Protein AF-B5D311-F1 (afdb_monomer_lite)

InterPro domains:
  IPR024269 Protein of unknown function DUF3791 [PF12668] (11-56)

Structure (mmCIF, N/CA/C/O backbone):
data_AF-B5D311-F1
#
_entry.id   AF-B5D311-F1
#
loop_
_atom_site.group_PDB
_atom_site.id
_atom_site.type_symbol
_atom_site.label_atom_id
_atom_site.label_alt_id
_atom_site.label_comp_id
_atom_site.label_asym_id
_atom_site.label_entity_id
_atom_site.label_seq_id
_atom_site.pdbx_PDB_ins_code
_atom_site.Cartn_x
_atom_site.Cartn_y
_atom_site.Cartn_z
_atom_site.occupancy
_atom_site.B_iso_or_equiv
_atom_site.auth_seq_id
_atom_site.auth_comp_id
_atom_site.auth_asym_id
_atom_site.auth_atom_id
_atom_site.pdbx_PDB_model_num
ATOM 1 N N . MET A 1 1 ? 18.784 0.287 -6.859 1.00 58.50 1 MET A N 1
ATOM 2 C CA . MET A 1 1 ? 18.239 -0.846 -6.070 1.00 58.50 1 MET A CA 1
ATOM 3 C C . MET A 1 1 ? 17.625 -0.349 -4.770 1.00 58.50 1 MET A C 1
ATOM 5 O O . MET A 1 1 ? 16.425 -0.507 -4.646 1.00 58.50 1 MET A O 1
ATOM 9 N N . LYS A 1 2 ? 18.372 0.333 -3.882 1.00 66.31 2 LYS A N 1
ATOM 10 C CA . LYS A 1 2 ? 17.802 0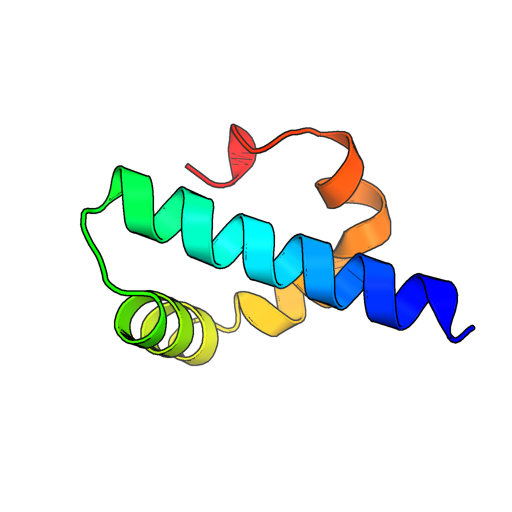.950 -2.663 1.00 66.31 2 LYS A CA 1
ATOM 11 C C . LYS A 1 2 ? 16.657 1.937 -2.923 1.00 66.31 2 LYS A C 1
ATOM 13 O O . LYS A 1 2 ? 15.697 1.944 -2.170 1.00 66.31 2 LYS A O 1
ATOM 18 N N . ASP A 1 3 ? 16.747 2.725 -3.993 1.00 85.38 3 ASP A N 1
ATOM 19 C CA . ASP A 1 3 ? 15.729 3.746 -4.282 1.00 85.38 3 ASP A CA 1
ATOM 20 C C . ASP A 1 3 ? 14.374 3.120 -4.646 1.00 85.38 3 ASP A C 1
ATOM 22 O O . ASP A 1 3 ? 13.347 3.544 -4.137 1.00 85.38 3 ASP A O 1
ATOM 26 N N . LYS A 1 4 ? 14.377 2.017 -5.409 1.00 90.75 4 LYS A N 1
AT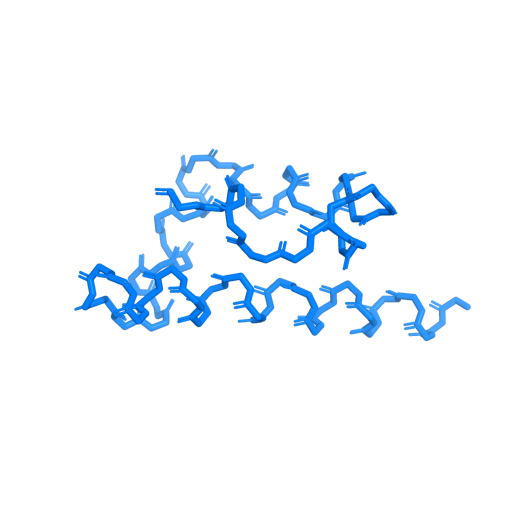OM 27 C CA . LYS A 1 4 ? 13.149 1.322 -5.821 1.00 90.75 4 LYS A CA 1
ATOM 28 C C . LYS A 1 4 ? 12.407 0.678 -4.647 1.00 90.75 4 LYS A C 1
ATOM 30 O O . LYS A 1 4 ? 11.188 0.754 -4.589 1.00 90.75 4 LYS A O 1
ATOM 35 N N . GLU A 1 5 ? 13.120 0.044 -3.717 1.00 94.12 5 GLU A N 1
ATOM 36 C CA . GLU A 1 5 ? 12.499 -0.526 -2.509 1.00 94.12 5 GLU A CA 1
ATOM 37 C C . GLU A 1 5 ? 11.853 0.570 -1.649 1.00 94.12 5 GLU A C 1
ATOM 39 O O . GLU A 1 5 ? 10.763 0.383 -1.110 1.00 94.12 5 GLU A O 1
ATOM 44 N N . LEU A 1 6 ? 12.500 1.737 -1.563 1.00 95.75 6 LEU A N 1
ATOM 45 C CA . LEU A 1 6 ? 11.965 2.890 -0.848 1.00 95.75 6 LEU A CA 1
ATOM 46 C C . LEU A 1 6 ? 10.732 3.476 -1.556 1.00 95.75 6 LEU A C 1
ATOM 48 O O . LEU A 1 6 ? 9.743 3.785 -0.894 1.00 95.75 6 LEU A O 1
ATOM 52 N N . ASP A 1 7 ? 10.759 3.569 -2.886 1.00 95.56 7 ASP A N 1
ATOM 53 C CA . ASP A 1 7 ? 9.624 4.031 -3.691 1.00 95.56 7 ASP A CA 1
ATOM 54 C C . ASP A 1 7 ? 8.410 3.100 -3.551 1.00 95.56 7 ASP A C 1
ATOM 56 O O . ASP A 1 7 ? 7.283 3.569 -3.374 1.00 95.56 7 ASP A O 1
ATOM 60 N N . ILE A 1 8 ? 8.638 1.781 -3.547 1.00 96.38 8 ILE A N 1
ATOM 61 C CA . ILE A 1 8 ? 7.599 0.780 -3.273 1.00 96.38 8 ILE A CA 1
ATOM 62 C C . ILE A 1 8 ? 7.032 0.989 -1.866 1.00 96.38 8 ILE A C 1
ATOM 64 O O . ILE A 1 8 ? 5.816 1.067 -1.703 1.00 96.38 8 ILE A O 1
ATOM 68 N N . ALA A 1 9 ? 7.880 1.150 -0.847 1.00 96.69 9 ALA A N 1
ATOM 69 C CA . ALA A 1 9 ? 7.421 1.373 0.524 1.00 96.69 9 ALA A CA 1
ATOM 70 C C . ALA A 1 9 ? 6.586 2.661 0.663 1.00 96.69 9 ALA A C 1
ATOM 72 O O . ALA A 1 9 ? 5.551 2.661 1.343 1.00 96.69 9 ALA A O 1
ATOM 73 N N . TYR A 1 10 ? 6.983 3.749 -0.008 1.00 96.25 10 TYR A N 1
ATOM 74 C CA . TYR A 1 10 ? 6.195 4.983 -0.049 1.00 96.25 10 TYR A CA 1
ATOM 75 C C . TYR A 1 10 ? 4.859 4.789 -0.759 1.00 96.25 10 TYR A C 1
ATOM 77 O O . TYR A 1 10 ? 3.837 5.274 -0.274 1.00 96.25 10 TYR A O 1
ATOM 85 N N . PHE A 1 11 ? 4.840 4.045 -1.864 1.00 96.25 11 PHE A N 1
ATOM 86 C CA . PHE A 1 11 ? 3.612 3.722 -2.582 1.00 96.25 11 PHE A CA 1
ATOM 87 C C . PHE A 1 11 ? 2.646 2.871 -1.746 1.00 96.25 11 PHE A C 1
ATOM 89 O O . PHE A 1 11 ? 1.455 3.182 -1.684 1.00 96.25 11 PHE A O 1
ATOM 96 N N . LEU A 1 12 ? 3.142 1.845 -1.050 1.00 97.38 12 LEU A N 1
ATOM 97 C CA . LEU A 1 12 ? 2.322 1.023 -0.158 1.00 97.38 12 LEU A CA 1
ATOM 98 C C . LEU A 1 12 ? 1.758 1.857 0.998 1.00 97.38 12 LEU A C 1
ATOM 100 O O . LEU A 1 12 ? 0.557 1.800 1.268 1.00 97.38 12 LEU A O 1
ATOM 104 N N . SER A 1 13 ? 2.593 2.698 1.618 1.00 97.25 13 SER A N 1
ATOM 105 C CA . SER A 1 13 ? 2.168 3.616 2.687 1.00 97.25 13 SER A CA 1
ATOM 106 C C . SER A 1 13 ? 1.086 4.578 2.197 1.00 97.25 13 SER A C 1
ATOM 108 O O . SER A 1 13 ? 0.071 4.781 2.861 1.00 97.25 13 SER A O 1
ATOM 110 N N . PHE A 1 14 ? 1.261 5.120 0.990 1.00 96.25 14 PHE A N 1
ATOM 111 C CA . PHE A 1 14 ? 0.270 5.967 0.342 1.00 96.25 14 PHE A CA 1
ATOM 112 C C . PHE A 1 14 ? -1.060 5.231 0.135 1.00 96.25 14 PHE A C 1
ATOM 114 O O . PHE A 1 14 ? -2.107 5.772 0.489 1.00 96.25 14 PHE A O 1
ATOM 121 N N . CYS A 1 15 ? -1.041 3.997 -0.377 1.00 97.19 15 CYS A N 1
ATOM 122 C CA . CYS A 1 15 ? -2.258 3.209 -0.584 1.00 97.19 15 CYS A CA 1
ATOM 123 C C . CYS A 1 15 ? -3.006 2.952 0.733 1.00 97.19 15 CYS A C 1
ATOM 125 O O . CYS A 1 15 ? -4.221 3.149 0.802 1.00 97.19 15 CYS A O 1
ATOM 127 N N . ILE A 1 16 ? -2.274 2.583 1.788 1.00 97.94 16 ILE A N 1
ATOM 128 C CA . ILE A 1 16 ? -2.828 2.358 3.128 1.00 97.94 16 ILE A CA 1
ATOM 129 C C . ILE A 1 16 ? -3.519 3.628 3.644 1.00 97.94 16 ILE A C 1
ATOM 131 O O . ILE A 1 16 ? -4.675 3.580 4.071 1.00 97.94 16 ILE A O 1
ATOM 135 N N . GLU A 1 17 ? -2.857 4.785 3.551 1.00 97.31 17 GLU A N 1
ATOM 136 C CA . GLU A 1 17 ? -3.436 6.051 4.006 1.00 97.31 17 GLU A CA 1
ATOM 137 C C . GLU A 1 17 ? -4.661 6.485 3.194 1.00 97.31 17 GLU A C 1
ATOM 139 O O . GLU A 1 17 ? -5.633 6.974 3.773 1.00 97.31 17 GLU A O 1
ATOM 144 N N . GLN A 1 18 ? -4.624 6.360 1.862 1.00 96.44 18 GLN A N 1
ATOM 145 C CA . GLN A 1 18 ? -5.746 6.772 1.009 1.00 96.44 18 GLN A CA 1
ATOM 146 C C . GLN A 1 18 ? -6.984 5.913 1.274 1.00 96.44 18 GLN A C 1
ATOM 148 O O . GLN A 1 18 ? -8.086 6.448 1.427 1.00 96.44 18 GLN A O 1
ATOM 153 N N . TYR A 1 19 ? -6.801 4.596 1.388 1.00 97.19 19 TYR A N 1
ATOM 154 C CA . TYR A 1 19 ? -7.888 3.676 1.702 1.00 97.19 19 TYR A CA 1
ATOM 155 C C . TYR A 1 19 ? -8.444 3.940 3.108 1.00 97.19 19 TYR A C 1
ATOM 157 O O . TYR A 1 19 ? -9.656 4.094 3.279 1.00 97.19 19 TYR A O 1
ATOM 165 N N . GLY A 1 20 ? -7.563 4.107 4.101 1.00 97.25 20 GLY A N 1
ATOM 166 C CA . GLY A 1 20 ? -7.949 4.448 5.472 1.00 97.25 20 GLY A CA 1
ATOM 167 C C . GLY A 1 20 ? -8.759 5.742 5.554 1.00 97.25 20 GLY A C 1
ATOM 168 O O . GLY A 1 20 ? -9.824 5.766 6.169 1.00 97.25 20 GLY A O 1
ATOM 169 N N . LYS A 1 21 ? -8.333 6.797 4.845 1.00 96.25 21 LYS A N 1
ATOM 170 C CA . LYS A 1 21 ? -9.064 8.076 4.770 1.00 96.25 21 LYS A CA 1
ATOM 171 C C . LYS A 1 21 ? -10.465 7.923 4.172 1.00 96.25 21 LYS A C 1
ATOM 173 O O . LYS A 1 21 ? -11.398 8.536 4.687 1.00 96.25 21 LYS A O 1
ATOM 178 N N . LYS A 1 22 ? -10.640 7.119 3.113 1.00 95.75 22 LYS A N 1
ATOM 179 C CA . LYS A 1 22 ? -11.959 6.912 2.482 1.00 95.75 22 LYS A CA 1
ATOM 180 C C . LYS A 1 22 ? -12.915 6.121 3.365 1.00 95.75 22 LYS A C 1
ATOM 182 O O . LYS A 1 22 ? -14.088 6.478 3.446 1.00 95.75 22 LYS A O 1
ATOM 187 N N . TYR A 1 23 ? -12.425 5.063 4.004 1.00 96.25 23 TYR A N 1
ATOM 188 C CA . TYR A 1 23 ? -13.256 4.130 4.769 1.00 96.25 23 TYR A CA 1
ATOM 189 C C . TYR A 1 23 ? -13.247 4.392 6.282 1.00 96.25 23 TYR A C 1
ATOM 191 O O . TYR A 1 23 ? -13.878 3.646 7.023 1.00 96.25 23 TYR A O 1
ATOM 199 N N . GLN A 1 24 ? -12.589 5.468 6.732 1.00 97.31 24 GLN A N 1
ATOM 200 C CA . GLN A 1 24 ? -12.458 5.855 8.145 1.00 97.31 24 GLN A CA 1
ATOM 201 C C . GLN A 1 24 ? -11.830 4.747 9.005 1.00 97.31 24 GLN A C 1
ATOM 203 O O . GLN A 1 24 ? -12.233 4.526 10.144 1.00 97.31 24 GLN A O 1
ATOM 208 N N . LEU A 1 25 ? -10.832 4.063 8.442 1.00 97.75 25 LEU A N 1
ATOM 209 C CA . LEU A 1 25 ? -10.066 3.006 9.101 1.00 97.75 25 LEU A CA 1
ATOM 210 C C . LEU A 1 25 ? -8.701 3.538 9.547 1.00 97.75 25 LEU A C 1
ATOM 212 O O . LEU A 1 25 ? -8.098 4.384 8.879 1.00 97.75 25 LEU A O 1
ATOM 216 N N . SER A 1 26 ? -8.194 3.012 10.658 1.00 97.75 26 SER A N 1
ATOM 217 C CA . SER A 1 26 ? -6.803 3.207 11.074 1.00 97.75 26 SER A CA 1
ATOM 218 C C . SER A 1 26 ? -5.830 2.477 10.139 1.00 97.75 26 SER A C 1
ATOM 220 O O . SER A 1 26 ? -6.204 1.532 9.444 1.00 97.75 26 SER A O 1
ATOM 222 N N . GLY A 1 27 ? -4.558 2.891 10.136 1.00 96.50 27 GLY A N 1
ATOM 223 C CA . GLY A 1 27 ? -3.524 2.227 9.334 1.00 96.50 27 GLY A CA 1
ATOM 224 C C . GLY A 1 27 ? -3.422 0.728 9.631 1.00 96.50 27 GLY A C 1
ATOM 225 O O . GLY A 1 27 ? -3.366 -0.070 8.702 1.00 96.50 27 GLY A O 1
ATOM 226 N N . ASP A 1 28 ? -3.506 0.343 10.906 1.00 97.75 28 ASP A N 1
ATOM 227 C CA . ASP A 1 28 ? -3.430 -1.058 11.339 1.00 97.75 28 ASP A CA 1
ATOM 228 C C . ASP A 1 28 ? -4.621 -1.895 10.842 1.00 97.75 28 ASP A C 1
ATOM 230 O O . ASP A 1 28 ? -4.455 -3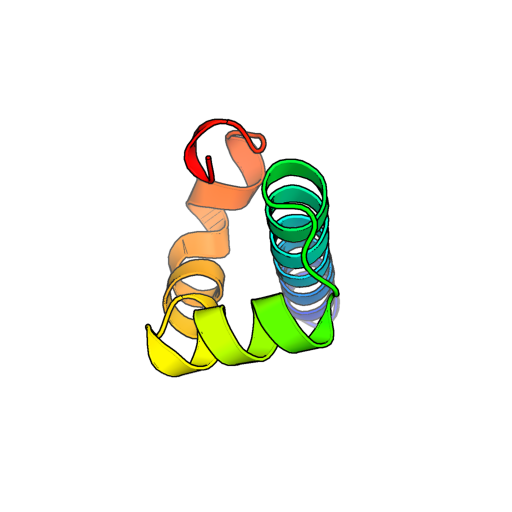.051 10.441 1.00 97.75 28 ASP A O 1
ATOM 234 N N . GLU A 1 29 ? -5.827 -1.315 10.820 1.00 98.44 29 GLU A N 1
ATOM 235 C CA . GLU A 1 29 ? -7.020 -1.969 10.268 1.00 98.44 29 GLU A CA 1
ATOM 236 C C . GLU A 1 29 ? -6.892 -2.185 8.757 1.00 98.44 29 GLU A C 1
ATOM 238 O O . GLU A 1 29 ? -7.231 -3.259 8.257 1.00 98.44 29 GLU A O 1
ATOM 243 N N . VAL A 1 30 ? -6.362 -1.196 8.032 1.00 98.38 30 VAL A N 1
ATOM 244 C CA . VAL A 1 30 ? -6.134 -1.306 6.585 1.00 98.38 30 VAL A CA 1
ATOM 245 C C . VAL A 1 30 ? -5.037 -2.318 6.274 1.00 98.38 30 VAL A C 1
ATOM 247 O O . VAL A 1 30 ? -5.230 -3.146 5.391 1.00 98.38 30 VAL A O 1
ATOM 250 N N . VAL A 1 31 ? -3.926 -2.314 7.015 1.00 97.88 31 VAL A N 1
ATOM 251 C CA . VAL A 1 31 ? -2.858 -3.316 6.860 1.00 97.88 31 VAL A CA 1
ATOM 252 C C . VAL A 1 31 ? -3.404 -4.720 7.109 1.00 97.88 31 VAL A C 1
ATOM 254 O O . VAL A 1 31 ? -3.194 -5.601 6.283 1.00 97.88 31 VAL A O 1
ATOM 257 N N . SER A 1 32 ? -4.178 -4.918 8.181 1.00 98.12 32 SER A N 1
ATOM 258 C CA . SER A 1 32 ? -4.803 -6.215 8.489 1.00 98.12 32 SER A CA 1
ATOM 259 C C . SER A 1 32 ? -5.764 -6.681 7.388 1.00 98.12 32 SER A C 1
ATOM 261 O O . SER A 1 32 ? -5.866 -7.875 7.104 1.00 98.12 32 SER A O 1
ATOM 263 N N . LEU A 1 33 ? -6.492 -5.746 6.771 1.00 98.12 33 LEU A N 1
ATOM 264 C CA . LEU A 1 33 ? -7.386 -6.023 5.649 1.00 98.12 33 LEU A CA 1
ATOM 265 C C . LEU A 1 33 ? -6.600 -6.379 4.383 1.00 98.12 33 LEU A C 1
ATOM 267 O O . LEU A 1 33 ? -6.928 -7.352 3.709 1.00 98.12 33 LEU A O 1
ATOM 271 N N . PHE A 1 34 ? -5.576 -5.593 4.062 1.00 97.94 34 PHE A N 1
ATOM 272 C CA . PHE A 1 34 ? -4.771 -5.776 2.862 1.00 97.94 34 PHE A CA 1
ATOM 273 C C . PHE A 1 34 ? -3.954 -7.066 2.930 1.00 97.94 34 PHE A C 1
ATOM 275 O O . PHE A 1 34 ? -3.859 -7.760 1.925 1.00 97.94 34 PHE A O 1
ATOM 282 N N . ASP A 1 35 ? -3.424 -7.415 4.101 1.00 96.38 35 ASP A N 1
ATOM 283 C CA . ASP A 1 35 ? -2.737 -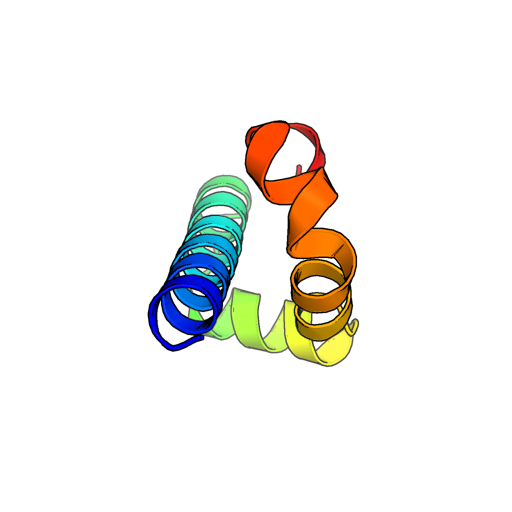8.685 4.345 1.00 96.38 35 ASP A CA 1
ATOM 284 C C . ASP A 1 35 ? -3.691 -9.875 4.163 1.00 96.38 35 ASP A C 1
ATOM 286 O O . ASP A 1 35 ? -3.412 -10.793 3.395 1.00 96.38 35 ASP A O 1
ATOM 290 N N . ARG A 1 36 ? -4.894 -9.804 4.757 1.00 97.75 36 ARG A N 1
ATOM 291 C CA . ARG A 1 36 ? -5.926 -10.851 4.636 1.00 97.75 36 ARG A CA 1
ATOM 292 C C . ARG A 1 36 ? -6.309 -11.169 3.189 1.00 97.75 36 ARG A C 1
ATOM 294 O O . ARG A 1 36 ? -6.673 -12.308 2.906 1.00 97.75 36 ARG A O 1
ATOM 301 N N . TYR A 1 37 ? -6.307 -10.167 2.315 1.00 97.75 37 TYR A N 1
ATOM 302 C CA . TYR A 1 37 ? -6.742 -10.296 0.923 1.00 97.75 37 TYR A CA 1
ATOM 303 C C . TYR A 1 37 ? -5.586 -10.230 -0.083 1.00 97.75 37 TYR A C 1
ATOM 305 O O . TYR A 1 37 ? -5.840 -10.024 -1.267 1.00 97.75 37 TYR A O 1
ATOM 313 N N . GLU A 1 38 ? -4.338 -10.381 0.374 1.00 97.25 38 GLU A N 1
ATOM 314 C CA . GLU A 1 38 ? -3.134 -10.375 -0.476 1.00 97.25 38 GLU A CA 1
ATOM 315 C C . GLU A 1 38 ? -3.000 -9.108 -1.347 1.00 97.25 38 GLU A C 1
ATOM 317 O O . GLU A 1 38 ? -2.395 -9.105 -2.420 1.00 97.25 38 GLU A O 1
ATOM 322 N N . VAL A 1 39 ? -3.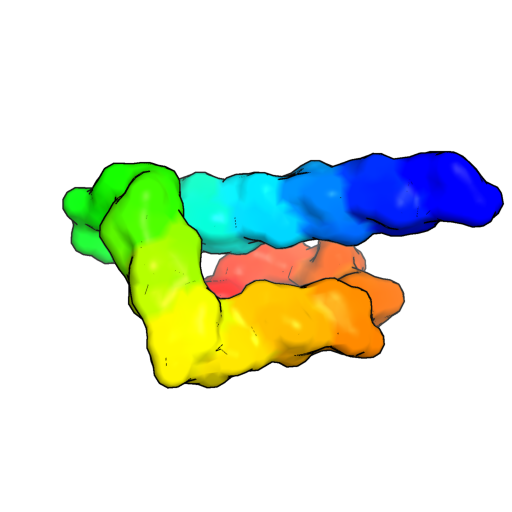529 -7.986 -0.855 1.00 97.62 39 VAL A N 1
ATOM 323 C CA . VAL A 1 39 ? -3.462 -6.691 -1.537 1.00 97.62 39 VAL A CA 1
ATOM 324 C C . VAL A 1 39 ? -2.041 -6.135 -1.479 1.00 97.62 39 VAL A C 1
ATOM 326 O O . VAL A 1 39 ? -1.577 -5.598 -2.476 1.00 97.62 39 VAL A O 1
ATOM 329 N N . LEU A 1 40 ? -1.315 -6.280 -0.361 1.00 96.38 40 LEU A N 1
ATOM 330 C CA . LEU A 1 40 ? 0.068 -5.782 -0.259 1.00 96.38 40 LEU A CA 1
ATOM 331 C C . LEU A 1 40 ? 1.004 -6.415 -1.312 1.00 96.38 40 LEU A C 1
ATOM 333 O O . LEU A 1 40 ? 1.616 -5.644 -2.055 1.00 96.38 40 LEU A O 1
ATOM 337 N N . PRO A 1 41 ? 1.063 -7.757 -1.466 1.00 96.88 41 PRO A N 1
ATOM 338 C CA . PRO A 1 41 ? 1.814 -8.385 -2.555 1.00 96.88 41 PRO A CA 1
ATOM 339 C C . PRO A 1 41 ? 1.365 -7.916 -3.940 1.00 96.88 41 PRO A C 1
ATOM 341 O O . PRO A 1 41 ? 2.199 -7.556 -4.765 1.00 96.88 41 PRO A O 1
ATOM 344 N N . TYR A 1 42 ? 0.053 -7.830 -4.189 1.00 97.19 42 TYR A N 1
ATOM 345 C CA . TYR A 1 42 ? -0.467 -7.358 -5.475 1.00 97.19 42 TYR A CA 1
ATOM 346 C C . TYR A 1 42 ? 0.007 -5.935 -5.810 1.00 97.19 42 TYR A C 1
ATOM 348 O O . TYR A 1 42 ? 0.406 -5.656 -6.943 1.00 97.19 42 TYR A O 1
ATOM 356 N N . LEU A 1 43 ? -0.026 -5.029 -4.832 1.00 96.69 43 LEU A N 1
ATOM 357 C CA . LEU A 1 43 ? 0.423 -3.649 -4.990 1.00 96.69 43 LEU A CA 1
ATOM 358 C C . LEU A 1 43 ? 1.926 -3.562 -5.269 1.00 96.69 43 LEU A C 1
ATOM 360 O O . LEU A 1 43 ? 2.340 -2.779 -6.123 1.00 96.69 43 LEU A O 1
ATOM 364 N N . GLU A 1 44 ? 2.731 -4.363 -4.573 1.00 96.69 44 GLU A N 1
ATOM 365 C CA . GLU A 1 44 ? 4.179 -4.434 -4.772 1.00 96.69 44 GLU A CA 1
ATOM 366 C C . GLU A 1 44 ? 4.537 -4.997 -6.157 1.00 96.69 44 GLU A C 1
ATOM 368 O O . GLU A 1 44 ? 5.297 -4.373 -6.902 1.00 96.69 44 GLU A O 1
ATOM 373 N N . GLU A 1 45 ? 3.937 -6.124 -6.549 1.00 97.06 45 GLU A N 1
ATOM 374 C CA . GLU A 1 45 ? 4.184 -6.784 -7.839 1.00 97.06 45 GLU A CA 1
ATOM 375 C C . GLU A 1 45 ? 3.799 -5.903 -9.034 1.00 97.06 45 GLU A C 1
ATOM 377 O O . GLU A 1 45 ? 4.456 -5.928 -10.077 1.00 97.06 45 GLU A O 1
ATOM 382 N N . ASN A 1 46 ? 2.754 -5.087 -8.876 1.00 95.88 46 ASN A N 1
ATOM 383 C CA . ASN A 1 46 ? 2.235 -4.210 -9.924 1.00 95.88 46 ASN A CA 1
ATOM 384 C C . ASN A 1 46 ? 2.683 -2.748 -9.762 1.00 95.88 46 ASN A C 1
ATOM 386 O O . ASN A 1 46 ? 2.161 -1.868 -10.458 1.00 95.88 46 ASN A O 1
ATOM 390 N N . PHE A 1 47 ? 3.666 -2.482 -8.889 1.00 95.50 47 PHE A N 1
ATOM 391 C CA . PHE A 1 47 ? 4.147 -1.138 -8.562 1.00 95.50 47 PHE A CA 1
ATOM 392 C C . PHE A 1 47 ? 4.401 -0.296 -9.813 1.00 95.50 47 PHE A C 1
ATO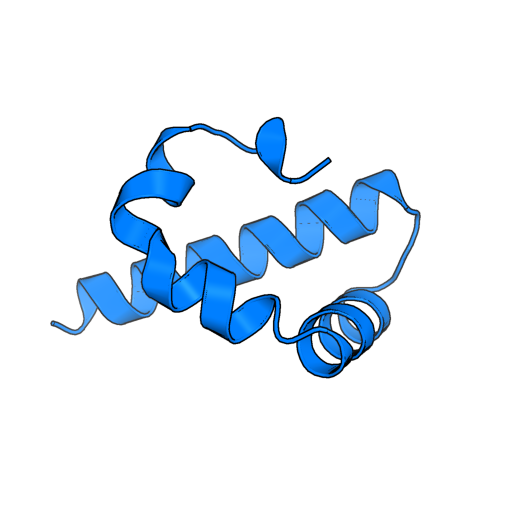M 394 O O . PHE A 1 47 ? 3.823 0.780 -9.937 1.00 95.50 47 PHE A O 1
ATOM 401 N N . GLU A 1 48 ? 5.182 -0.805 -10.773 1.00 94.06 48 GLU A N 1
ATOM 402 C CA . GLU A 1 48 ? 5.603 -0.091 -11.996 1.00 94.06 48 GLU A CA 1
ATOM 403 C C . GLU A 1 48 ? 4.432 0.525 -12.777 1.00 94.06 48 GLU A C 1
ATOM 405 O O . GLU A 1 48 ? 4.555 1.600 -13.359 1.00 94.06 48 GLU A O 1
ATOM 410 N N . VAL A 1 49 ? 3.277 -0.141 -12.762 1.00 94.12 49 VAL A N 1
ATOM 411 C CA . VAL A 1 49 ? 2.080 0.285 -13.492 1.00 94.12 49 VAL A CA 1
ATOM 412 C C . VAL A 1 49 ? 1.162 1.126 -12.608 1.00 94.12 49 VAL A C 1
ATOM 414 O O . VAL A 1 49 ? 0.611 2.124 -13.073 1.00 94.12 49 VAL A O 1
ATOM 417 N N . LEU A 1 50 ? 0.981 0.747 -11.343 1.00 94.94 50 LEU A N 1
ATOM 418 C CA . LEU A 1 50 ? -0.011 1.361 -10.460 1.00 94.94 50 LEU A CA 1
ATOM 419 C C . LEU A 1 50 ? 0.439 2.712 -9.890 1.00 94.94 50 LEU A C 1
ATOM 421 O O . LEU A 1 50 ? -0.389 3.617 -9.761 1.00 94.94 50 LEU A O 1
ATOM 425 N N . HIS A 1 51 ? 1.735 2.895 -9.610 1.00 91.25 51 HIS A N 1
ATOM 426 C CA . HIS A 1 51 ? 2.241 4.132 -8.995 1.00 91.25 51 HIS A CA 1
ATOM 427 C C . HIS A 1 51 ? 2.102 5.372 -9.902 1.00 91.25 51 HIS A C 1
ATOM 429 O O . HIS A 1 51 ? 2.120 6.500 -9.413 1.00 91.25 51 HIS A O 1
ATOM 435 N N . THR A 1 52 ? 1.910 5.179 -11.212 1.00 92.56 52 THR A N 1
ATOM 436 C CA . THR A 1 52 ? 1.753 6.265 -12.198 1.00 92.56 52 THR A CA 1
ATOM 437 C C . THR A 1 52 ? 0.299 6.691 -12.432 1.00 92.56 52 THR A C 1
ATOM 439 O O . THR A 1 52 ? 0.057 7.746 -13.016 1.00 92.56 52 THR A O 1
ATOM 442 N N . GLN A 1 53 ? -0.684 5.908 -11.970 1.00 87.31 53 GLN A N 1
ATOM 443 C CA . GLN A 1 53 ? -2.105 6.083 -12.317 1.00 87.31 53 GLN A CA 1
ATOM 444 C C . GLN A 1 53 ? -2.916 6.901 -11.294 1.00 87.31 53 GLN A C 1
ATOM 446 O O . GLN A 1 53 ? -4.136 7.026 -11.418 1.00 87.31 53 GLN A O 1
ATOM 451 N N . GLY A 1 54 ? -2.263 7.476 -10.279 1.00 81.25 54 GLY A N 1
ATOM 452 C CA . GLY A 1 54 ? -2.942 8.143 -9.161 1.00 81.25 54 GLY A CA 1
ATOM 453 C C . GLY A 1 54 ? -3.701 7.153 -8.265 1.00 81.25 54 GLY A C 1
ATOM 454 O O . GLY A 1 54 ? -3.533 5.949 -8.395 1.00 81.25 54 GLY A O 1
ATOM 455 N N . HIS A 1 55 ? -4.530 7.637 -7.332 1.00 83.88 55 HIS A N 1
ATOM 456 C CA . HIS A 1 55 ? -5.202 6.779 -6.335 1.00 83.88 55 HIS A CA 1
ATOM 457 C C . HIS A 1 55 ? -6.650 6.404 -6.678 1.00 83.88 55 HIS A C 1
ATOM 459 O O . HIS A 1 55 ? -7.321 5.765 -5.875 1.00 83.88 55 HIS A O 1
ATOM 465 N N . GLN A 1 56 ? -7.187 6.835 -7.821 1.00 87.94 56 GLN A N 1
ATOM 466 C CA . GLN A 1 56 ? -8.615 6.660 -8.110 1.00 87.94 56 GLN A CA 1
ATOM 467 C C . GLN A 1 56 ? -9.005 5.190 -8.329 1.00 87.94 56 GLN A C 1
ATOM 469 O O . GLN A 1 56 ? -10.121 4.814 -7.995 1.00 87.94 56 GLN A O 1
ATOM 474 N N . TRP A 1 57 ? -8.095 4.356 -8.841 1.00 90.12 57 TRP A N 1
ATOM 475 C CA . TRP A 1 57 ? -8.330 2.921 -9.054 1.00 90.12 57 TRP A CA 1
ATOM 476 C C . TRP A 1 57 ? -8.327 2.100 -7.753 1.00 90.12 57 TRP A C 1
ATOM 478 O O . TRP A 1 57 ? -8.836 0.985 -7.740 1.00 90.12 57 TRP A O 1
ATOM 488 N N . LEU A 1 58 ? -7.770 2.642 -6.664 1.00 87.81 58 LEU A N 1
ATOM 489 C CA . LEU A 1 58 ? -7.704 1.988 -5.351 1.00 87.81 58 LEU A CA 1
ATOM 490 C C . LEU A 1 58 ? -9.059 2.015 -4.609 1.00 87.81 58 LEU A C 1
ATOM 492 O O . LEU A 1 58 ? -9.216 1.394 -3.558 1.00 87.81 58 LEU A O 1
ATOM 496 N N . MET A 1 59 ? -10.019 2.786 -5.126 1.00 85.69 59 MET A N 1
ATOM 497 C CA . MET A 1 59 ? -11.221 3.246 -4.434 1.00 85.69 59 MET A CA 1
ATOM 498 C C . MET A 1 59 ? -12.480 2.564 -4.936 1.00 85.69 59 MET A C 1
ATOM 500 O O . MET A 1 59 ? -13.310 2.269 -4.043 1.00 85.69 59 MET A O 1
#

Organism: Phocaeicola plebeius (strain DSM 17135 / JCM 12973 / CCUG 54634 / M2) (NCBI:txid484018)

Sequence (59 aa):
MKDKELDIAYFLSFCIEQYGKKYQLSGDEVVSLFDRYEVLPYLEENFEVLHTQGHQWLM

Foldseek 3Di:
DVVLVVLLVVQLVVLLVVVCVVVVHDSVRSVVVCVVVVVSVVCSVCVVPPVPPPRPVSD

Radius of gyration: 11.14 Å; chains: 1; bounding box: 32×19×25 Å

pLDDT: mean 93.9, std 7.13, range [58.5, 98.44]

Secondary structure (DSSP, 8-state):
-HHHHHHHHHHHHHHHHHHHHHHT--HHHHHHHHHHTTHHHHHHHTHHHHTTS-SGGG-